Protein AF-A0A847NW75-F1 (afdb_monomer)

Sequence (159 aa):
MKENIITDENAKLISEEFIKSKISKDFNSDEYKVEINGVEEKYIDYILYVNGVRTNASYTVVVDKNGEVRLHYNTNVGVGKIKSNINSTSSKATSSIAKTTLNNAMTKAKLKYKDSSFKVELETPYYDVETNTLYQAVLIQVKSSDGLLYVMEHLEEIR

Radius of gyration: 18.71 Å; Cα contacts (8 Å, |Δi|>4): 292; chains: 1; bounding box: 44×48×44 Å

Mean predicted aligned error: 5.7 Å

pLDDT: mean 89.07, std 8.19, range [47.78, 97.5]

Foldseek 3Di:
DPQQKDDPVNLVVLVQVCCCVPPNVPDDLVQFDWDWDDTQKIWIKTWGDAPQATEQQIWTWIQGSVRDIDIDGGDDDDPVVVNVLCVVQVVLPDPVLLVVQVVVQVVVVCVVAPPKDKDWPDWGWYAYPVVSWIWTKTWIWIQHPVGDIDIDITTDTRD

Solvent-accessible surface area (backbone atoms only — not comparable to full-atom values): 9070 Å² total; per-residue (Å²): 132,83,78,66,66,56,48,73,69,58,44,50,53,54,47,52,51,47,39,32,75,75,77,37,75,83,67,58,70,89,55,29,55,74,47,79,45,74,64,67,42,37,40,37,36,36,36,32,48,54,97,78,28,38,40,56,45,34,40,38,34,36,29,39,48,86,68,52,77,46,81,48,76,69,49,100,67,64,63,70,60,54,48,53,56,44,70,76,48,49,85,64,74,38,74,68,55,50,52,50,50,47,52,52,45,52,50,53,48,50,71,74,46,65,84,41,48,78,44,80,76,42,78,42,44,31,35,39,70,91,76,73,40,45,26,39,36,36,35,34,40,35,37,40,79,91,66,52,78,47,78,46,81,40,76,41,81,60,126

Structure (mmCIF, N/CA/C/O backbone):
data_AF-A0A847NW75-F1
#
_entry.id   AF-A0A847NW75-F1
#
loop_
_atom_site.group_PDB
_atom_site.id
_atom_site.type_symbol
_atom_site.label_atom_id
_atom_site.label_alt_id
_atom_site.label_comp_id
_atom_site.label_asym_id
_atom_site.label_entity_id
_atom_site.label_seq_id
_atom_site.pdbx_PDB_ins_code
_atom_site.Cartn_x
_atom_site.Cartn_y
_atom_site.Cartn_z
_atom_site.occupancy
_atom_site.B_iso_or_equiv
_atom_site.auth_seq_id
_atom_site.auth_comp_id
_atom_site.auth_asym_id
_atom_site.auth_atom_id
_atom_site.pdbx_PDB_model_num
ATOM 1 N N . MET A 1 1 ? -25.169 -30.476 -0.620 1.00 47.78 1 MET A N 1
ATOM 2 C CA . MET A 1 1 ? -25.053 -29.448 0.437 1.00 47.78 1 MET A CA 1
ATOM 3 C C . MET A 1 1 ? -24.767 -28.129 -0.255 1.00 47.78 1 MET A C 1
ATOM 5 O O . MET A 1 1 ? -23.918 -28.133 -1.133 1.00 47.78 1 MET A O 1
ATOM 9 N N . LYS A 1 2 ? -25.498 -27.049 0.048 1.00 53.75 2 LYS A N 1
ATOM 10 C CA . LYS A 1 2 ? -25.046 -25.709 -0.351 1.00 53.75 2 LYS A CA 1
ATOM 11 C C . LYS A 1 2 ? -23.895 -25.358 0.582 1.00 53.75 2 LYS A C 1
ATOM 13 O O . LYS A 1 2 ? -24.085 -25.394 1.794 1.00 53.75 2 LYS A O 1
ATOM 18 N N . GLU A 1 3 ? -22.719 -25.109 0.028 1.00 60.81 3 GLU A N 1
ATOM 19 C CA . GLU A 1 3 ? -21.627 -24.531 0.803 1.00 60.81 3 GLU A CA 1
ATOM 20 C C . GLU A 1 3 ? -22.086 -23.173 1.326 1.00 60.81 3 GLU A C 1
ATOM 22 O O . GLU A 1 3 ? -22.673 -22.375 0.591 1.00 60.81 3 GLU A O 1
ATOM 27 N N . ASN A 1 4 ? -21.895 -22.951 2.623 1.00 68.44 4 ASN A N 1
ATOM 28 C CA . ASN A 1 4 ? -22.153 -21.655 3.223 1.00 68.44 4 ASN A CA 1
ATOM 29 C C . ASN A 1 4 ? -21.014 -20.745 2.757 1.00 68.44 4 ASN A C 1
ATOM 31 O O . ASN A 1 4 ? -19.885 -20.906 3.205 1.00 68.44 4 ASN A O 1
ATOM 35 N N . ILE A 1 5 ? -21.278 -19.872 1.788 1.00 79.19 5 ILE A N 1
ATOM 36 C CA . ILE A 1 5 ? -20.302 -18.891 1.310 1.00 79.19 5 ILE A CA 1
ATOM 37 C C . ILE A 1 5 ? -20.586 -17.596 2.053 1.00 79.19 5 ILE A C 1
ATOM 39 O O . ILE A 1 5 ? -21.697 -17.064 1.986 1.00 79.19 5 ILE A O 1
ATOM 43 N N . ILE A 1 6 ? -19.585 -17.090 2.763 1.00 86.19 6 ILE A N 1
ATOM 44 C CA . ILE A 1 6 ? -19.672 -15.776 3.382 1.00 86.19 6 ILE A CA 1
ATOM 45 C C . ILE A 1 6 ? -19.606 -14.695 2.293 1.00 86.19 6 ILE A C 1
ATOM 47 O O . ILE A 1 6 ? -18.769 -14.739 1.389 1.00 86.19 6 ILE A O 1
ATOM 51 N N . THR A 1 7 ? -20.529 -13.737 2.345 1.00 91.06 7 THR A N 1
ATOM 52 C CA . THR A 1 7 ? -20.548 -12.608 1.408 1.00 91.06 7 THR A CA 1
ATOM 53 C C . THR A 1 7 ? -19.465 -11.594 1.768 1.00 91.06 7 THR A C 1
ATOM 55 O O . THR A 1 7 ? -19.053 -11.508 2.924 1.00 91.06 7 THR A O 1
ATOM 58 N N . ASP A 1 8 ? -19.036 -10.789 0.795 1.00 93.00 8 ASP A N 1
ATOM 59 C CA . ASP A 1 8 ? -18.038 -9.734 1.023 1.00 93.00 8 ASP A CA 1
ATOM 60 C C . ASP A 1 8 ? -18.514 -8.720 2.076 1.00 93.00 8 ASP A C 1
ATOM 62 O O . ASP A 1 8 ? -17.745 -8.315 2.944 1.00 93.00 8 ASP A O 1
ATOM 66 N N . GLU A 1 9 ? -19.803 -8.363 2.055 1.00 92.88 9 GLU A N 1
ATOM 67 C CA . GLU A 1 9 ? -20.414 -7.468 3.046 1.00 92.88 9 GLU A CA 1
ATOM 68 C C . GLU A 1 9 ? -20.372 -8.056 4.462 1.00 92.88 9 GLU A C 1
ATOM 70 O O . GLU A 1 9 ? -19.964 -7.368 5.399 1.00 92.88 9 GLU A O 1
ATOM 75 N N . ASN A 1 10 ? -20.732 -9.334 4.626 1.00 92.69 10 ASN A N 1
ATOM 76 C CA . ASN A 1 10 ? -20.699 -9.989 5.935 1.00 92.69 10 ASN A CA 1
ATOM 77 C C . ASN A 1 10 ? -19.265 -10.145 6.444 1.00 92.69 10 ASN A C 1
ATOM 79 O O . ASN A 1 10 ? -19.000 -9.895 7.618 1.00 92.69 10 ASN A O 1
ATOM 83 N N . ALA A 1 11 ? -18.337 -10.521 5.563 1.00 93.06 11 ALA A N 1
ATOM 84 C CA . ALA A 1 11 ? -16.931 -10.646 5.911 1.00 93.06 11 ALA A CA 1
ATOM 85 C C . ALA A 1 11 ? -16.345 -9.300 6.356 1.00 93.06 11 ALA A C 1
ATOM 87 O O . ALA A 1 11 ? -15.672 -9.253 7.383 1.00 93.06 11 ALA A O 1
ATOM 88 N N . LYS A 1 12 ? -16.682 -8.205 5.655 1.00 94.56 12 LYS A N 1
ATOM 89 C CA . LYS A 1 12 ? -16.300 -6.839 6.040 1.00 94.56 12 LYS A CA 1
ATOM 90 C C . LYS A 1 12 ? -16.845 -6.467 7.418 1.00 94.56 12 LYS A C 1
ATOM 92 O O . LYS A 1 12 ? -16.099 -5.952 8.241 1.00 94.56 12 LYS A O 1
ATOM 97 N N . LEU A 1 13 ? -18.123 -6.724 7.701 1.00 94.69 13 LEU A N 1
ATOM 98 C CA . LEU A 1 13 ? -18.711 -6.414 9.012 1.00 94.69 13 LEU A CA 1
ATOM 99 C C . LEU A 1 13 ? -17.996 -7.159 10.147 1.00 94.69 13 LEU A C 1
ATOM 101 O O . LEU A 1 13 ? -17.599 -6.540 11.135 1.00 94.69 13 LEU A O 1
ATOM 105 N N . ILE A 1 14 ? -17.772 -8.464 9.969 1.00 94.06 14 ILE A N 1
ATOM 106 C CA . ILE A 1 14 ? -17.072 -9.312 10.942 1.00 94.06 14 ILE A CA 1
ATOM 107 C C . ILE A 1 14 ? -15.637 -8.819 11.163 1.00 94.06 14 ILE A C 1
ATOM 109 O O . ILE A 1 14 ? -15.187 -8.716 12.307 1.00 94.06 14 ILE A O 1
ATOM 113 N N . SER A 1 15 ? -14.912 -8.468 10.097 1.00 93.88 15 SER A N 1
ATOM 114 C CA . SER A 1 15 ? -13.541 -7.973 10.222 1.00 93.88 15 SER A CA 1
ATOM 115 C C . SER A 1 15 ? -13.467 -6.610 10.909 1.00 93.88 15 SER A C 1
ATOM 117 O O . SER A 1 15 ? -12.596 -6.407 11.755 1.00 93.88 15 SER A O 1
ATOM 119 N N . GLU A 1 16 ? -14.385 -5.687 10.617 1.00 93.94 16 GLU A N 1
ATOM 120 C CA . GLU A 1 16 ? -14.436 -4.388 11.297 1.00 93.94 16 GLU A CA 1
ATOM 121 C C . GLU A 1 16 ? -14.747 -4.529 12.793 1.00 93.94 16 GLU A C 1
ATOM 123 O O . GLU A 1 16 ? -14.115 -3.866 13.621 1.00 93.94 16 GLU A O 1
ATOM 128 N N . GLU A 1 17 ? -15.696 -5.396 13.157 1.00 93.25 17 GLU A N 1
ATOM 129 C CA . GLU A 1 17 ? -16.033 -5.682 14.555 1.00 93.25 17 GLU A CA 1
ATOM 130 C C . GLU A 1 17 ? -14.853 -6.320 15.297 1.00 93.25 17 GLU A C 1
ATOM 132 O O . GLU A 1 17 ? -14.524 -5.930 16.425 1.00 93.25 17 GLU A O 1
ATOM 137 N N . PHE A 1 18 ? -14.158 -7.259 14.653 1.00 91.62 18 PHE A N 1
ATOM 138 C CA . PHE A 1 18 ? -12.957 -7.871 15.206 1.00 91.62 18 PHE A CA 1
ATOM 139 C C . PHE A 1 18 ? -11.866 -6.826 15.483 1.00 91.62 18 PHE A C 1
ATOM 141 O O . PHE A 1 18 ? 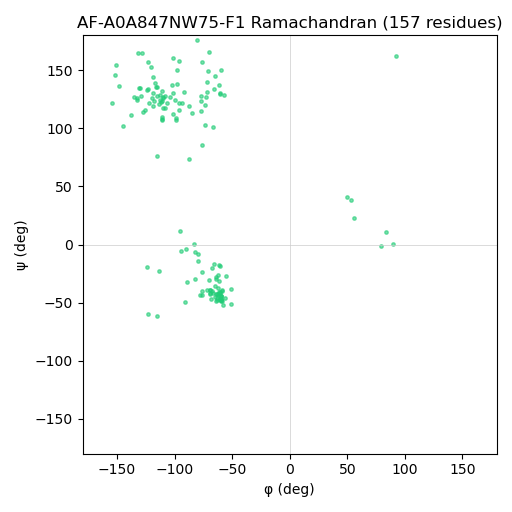-11.329 -6.776 16.593 1.00 91.62 18 PHE A O 1
ATOM 148 N N . ILE A 1 19 ? -11.568 -5.946 14.518 1.00 89.88 19 ILE A N 1
ATOM 149 C CA . ILE A 1 19 ? -10.553 -4.896 14.695 1.00 89.88 19 ILE A CA 1
ATOM 150 C C . ILE A 1 19 ? -10.946 -3.967 15.850 1.00 89.88 19 ILE A C 1
ATOM 152 O O . ILE A 1 19 ? -10.121 -3.714 16.732 1.00 89.88 19 ILE A O 1
ATOM 156 N N . LYS A 1 20 ? -12.204 -3.508 15.892 1.00 90.44 20 LYS A N 1
ATOM 157 C CA . LYS A 1 20 ? -12.710 -2.615 16.947 1.00 90.44 20 LYS A CA 1
ATOM 158 C C . LYS A 1 20 ? -12.645 -3.246 18.335 1.00 90.44 20 LYS A C 1
ATOM 160 O O . LYS A 1 20 ? -12.270 -2.582 19.299 1.00 90.44 20 LYS A O 1
ATOM 165 N N . SER A 1 21 ? -12.985 -4.526 18.447 1.00 89.88 21 SER A N 1
ATOM 166 C CA . SER A 1 21 ? -13.056 -5.217 19.738 1.00 89.88 21 SER A CA 1
ATOM 167 C C . SER A 1 21 ? -11.705 -5.721 20.253 1.00 89.88 21 SER A C 1
ATOM 169 O O . SER A 1 21 ? -11.528 -5.821 21.469 1.00 89.88 21 SER A O 1
ATOM 171 N N . LYS A 1 22 ? -10.756 -6.056 19.367 1.00 87.00 22 LYS A N 1
ATOM 172 C CA . LYS A 1 22 ? -9.490 -6.710 19.749 1.00 87.00 22 LYS A CA 1
ATOM 173 C C . LYS A 1 22 ? -8.238 -5.873 19.537 1.00 87.00 22 LYS A C 1
ATOM 175 O O . LYS A 1 22 ? -7.237 -6.157 20.188 1.00 87.00 22 LYS A O 1
ATOM 180 N N . ILE A 1 23 ? -8.267 -4.881 18.648 1.00 84.62 23 ILE A N 1
ATOM 181 C CA . ILE A 1 23 ? -7.051 -4.179 18.215 1.00 84.62 23 ILE A CA 1
ATOM 182 C C . ILE A 1 23 ? -7.144 -2.677 18.469 1.00 84.62 23 ILE A C 1
ATOM 184 O O . ILE A 1 23 ? -6.324 -2.119 19.192 1.00 84.62 23 ILE A O 1
ATOM 188 N N . SER A 1 24 ? -8.132 -2.015 17.868 1.00 83.75 24 SER A N 1
ATOM 189 C CA . SER A 1 24 ? -8.276 -0.562 17.897 1.00 83.75 24 SER A CA 1
ATOM 190 C C . SER A 1 24 ? -9.747 -0.181 17.936 1.00 83.75 24 SER A C 1
ATOM 192 O O . SER A 1 24 ? -10.424 -0.164 16.911 1.00 83.75 24 SER A O 1
ATOM 194 N N . LYS A 1 25 ? -10.230 0.180 19.127 1.00 85.56 25 LYS A N 1
ATOM 195 C CA . LYS A 1 25 ? -11.611 0.638 19.354 1.00 85.56 25 LYS A CA 1
ATOM 196 C C . LYS A 1 25 ? -12.024 1.823 18.470 1.00 85.56 25 LYS A C 1
ATOM 198 O O . LYS A 1 25 ? -13.203 1.975 18.175 1.00 85.56 25 LYS A O 1
ATOM 203 N N . ASP A 1 26 ? -11.051 2.630 18.047 1.00 84.06 26 ASP A N 1
ATOM 204 C CA . ASP A 1 26 ? -11.251 3.847 17.256 1.00 84.06 26 ASP A CA 1
ATOM 205 C C . ASP A 1 26 ? -11.077 3.584 15.748 1.00 84.06 26 ASP A C 1
ATOM 207 O O . ASP A 1 26 ? -10.969 4.515 14.953 1.00 84.06 26 ASP A O 1
ATOM 211 N N . PHE A 1 27 ? -11.008 2.314 15.335 1.00 87.69 27 PHE A N 1
ATOM 212 C CA . PHE A 1 27 ? -10.887 1.942 13.933 1.00 87.69 27 PHE A CA 1
ATOM 213 C C . PHE A 1 27 ? -12.080 2.442 13.106 1.00 87.69 27 PHE A C 1
ATOM 215 O O . PHE A 1 27 ? -13.243 2.168 13.421 1.00 87.69 27 PHE A O 1
ATOM 222 N N . ASN A 1 28 ? -11.766 3.118 12.002 1.00 88.44 28 ASN A N 1
ATOM 223 C CA . ASN A 1 28 ? -12.719 3.596 11.014 1.00 88.44 28 ASN A CA 1
ATOM 224 C C . ASN A 1 28 ? -12.287 3.124 9.619 1.00 88.44 28 ASN A C 1
ATOM 226 O O . ASN A 1 28 ? -11.251 3.561 9.122 1.00 88.44 28 ASN A O 1
ATOM 230 N N . SER A 1 29 ? -13.074 2.251 8.987 1.00 88.81 29 SER A N 1
ATOM 231 C CA . SER A 1 29 ? -12.752 1.691 7.671 1.00 88.81 29 SER A CA 1
ATOM 232 C C . SER A 1 29 ? -12.801 2.718 6.540 1.00 88.81 29 SER A C 1
ATOM 234 O O . SER A 1 29 ? -12.126 2.507 5.537 1.00 88.81 29 SER A O 1
ATOM 236 N N . ASP A 1 30 ? -13.486 3.852 6.717 1.00 89.50 30 ASP A N 1
ATOM 237 C CA . ASP A 1 30 ? -13.521 4.943 5.730 1.00 89.50 30 ASP A CA 1
ATOM 238 C C . ASP A 1 30 ? -12.150 5.615 5.538 1.00 89.50 30 ASP A C 1
ATOM 240 O O . ASP A 1 30 ? -11.914 6.311 4.552 1.00 89.50 30 ASP A O 1
ATOM 244 N N . GLU A 1 31 ? -11.222 5.412 6.476 1.00 87.81 31 GLU A N 1
ATOM 245 C CA . GLU A 1 31 ? -9.845 5.904 6.370 1.00 87.81 31 GLU A CA 1
ATOM 246 C C . GLU A 1 31 ? -8.952 4.985 5.519 1.00 87.81 31 GLU A C 1
ATOM 248 O O . GLU A 1 31 ? -7.798 5.318 5.246 1.00 87.81 31 GLU A O 1
ATOM 253 N N . TYR A 1 32 ? -9.468 3.828 5.102 1.00 91.56 32 TYR A N 1
ATOM 254 C CA . TYR A 1 32 ? -8.712 2.786 4.426 1.00 91.56 32 TYR A CA 1
ATOM 255 C C . TYR A 1 32 ? -9.276 2.535 3.033 1.00 91.56 32 TYR A C 1
ATOM 257 O O . TYR A 1 32 ? -10.484 2.525 2.803 1.00 91.56 32 TYR A O 1
ATOM 265 N N . LYS A 1 33 ? -8.383 2.235 2.092 1.00 92.69 33 LYS A N 1
ATOM 266 C CA . LYS A 1 33 ? -8.775 1.532 0.877 1.00 92.69 33 LYS A CA 1
ATOM 267 C C . LYS A 1 33 ? -8.959 0.060 1.239 1.00 92.69 33 LYS A C 1
ATOM 269 O O . LYS A 1 33 ? -8.029 -0.546 1.771 1.00 92.69 33 LYS A O 1
ATOM 274 N N . VAL A 1 34 ? -10.142 -0.484 0.962 1.00 93.12 34 VAL A N 1
ATOM 275 C CA . VAL A 1 34 ? -10.494 -1.873 1.281 1.00 93.12 34 VAL A CA 1
ATOM 276 C C . VAL A 1 34 ? -10.463 -2.720 0.016 1.00 93.12 34 VAL A C 1
ATOM 278 O O . VAL A 1 34 ? -11.115 -2.379 -0.970 1.00 93.12 34 VAL A O 1
ATOM 281 N N . GLU A 1 35 ? -9.719 -3.820 0.047 1.00 92.19 35 GLU A N 1
ATOM 282 C CA . GLU A 1 35 ? -9.667 -4.815 -1.025 1.00 92.19 35 GLU A CA 1
ATOM 283 C C . GLU A 1 35 ? -10.123 -6.166 -0.455 1.00 92.19 35 GLU A C 1
ATOM 285 O O . GLU A 1 35 ? -9.620 -6.602 0.578 1.00 92.19 35 GLU A O 1
ATOM 290 N N . ILE A 1 36 ? -11.123 -6.796 -1.083 1.00 92.19 36 ILE A N 1
ATOM 291 C CA . ILE A 1 36 ? -11.688 -8.081 -0.641 1.00 92.19 36 ILE A CA 1
ATOM 292 C C . ILE A 1 36 ? -11.467 -9.111 -1.741 1.00 92.19 36 ILE A C 1
ATOM 294 O O . ILE A 1 36 ? -11.894 -8.911 -2.877 1.00 92.19 36 ILE A O 1
ATOM 298 N N . ASN A 1 37 ? -10.813 -10.216 -1.394 1.00 91.69 37 ASN A N 1
ATOM 299 C CA . ASN A 1 37 ? -10.503 -11.312 -2.306 1.00 91.69 37 ASN A CA 1
ATOM 300 C C . ASN A 1 37 ? -10.883 -12.669 -1.692 1.00 91.69 37 ASN A C 1
ATOM 302 O O . ASN A 1 37 ? -11.076 -12.792 -0.484 1.00 91.69 37 ASN A O 1
ATOM 306 N N . GLY A 1 38 ? -10.944 -13.708 -2.530 1.00 87.19 38 GLY A N 1
ATOM 307 C CA . GLY A 1 38 ? -11.212 -15.087 -2.107 1.00 87.19 38 GLY A CA 1
ATOM 308 C C . GLY A 1 38 ? -12.693 -15.486 -2.144 1.00 87.19 38 GLY A C 1
ATOM 309 O O . GLY A 1 38 ? -13.590 -14.646 -2.258 1.00 87.19 38 GLY A O 1
ATOM 310 N N . VAL A 1 39 ? -12.950 -16.798 -2.128 1.00 84.38 39 VAL A N 1
ATOM 311 C CA . VAL A 1 39 ? -14.298 -17.386 -2.264 1.00 84.38 39 VAL A CA 1
ATOM 312 C C . VAL A 1 39 ? -14.697 -18.124 -0.989 1.00 84.38 39 VAL A C 1
ATOM 314 O O . VAL A 1 39 ? -15.663 -17.727 -0.347 1.00 84.38 39 VAL A O 1
ATOM 317 N N . GLU A 1 40 ? -13.950 -19.164 -0.614 1.00 85.00 40 GLU A N 1
ATOM 318 C CA . GLU A 1 40 ? -14.209 -19.956 0.600 1.00 85.00 40 GLU A CA 1
ATOM 319 C C . GLU A 1 40 ? -13.769 -19.234 1.878 1.00 85.00 40 GLU A C 1
ATOM 321 O O . GLU A 1 40 ? -14.459 -19.269 2.895 1.00 85.00 40 GLU A O 1
ATOM 326 N N . GLU A 1 41 ? -12.626 -18.559 1.800 1.00 91.12 41 GLU A N 1
ATOM 327 C CA . GLU A 1 41 ? -12.119 -17.640 2.810 1.00 91.12 41 GLU A CA 1
ATOM 328 C C . GLU A 1 41 ? -12.042 -16.253 2.181 1.00 91.12 41 GLU A C 1
ATOM 330 O O . GLU A 1 41 ? -11.636 -16.107 1.021 1.00 91.12 41 GLU A O 1
ATOM 335 N N . LYS A 1 42 ? -12.432 -15.237 2.945 1.00 92.69 42 LYS A N 1
ATOM 336 C CA . LYS A 1 42 ? -12.354 -13.840 2.530 1.00 92.69 42 LYS A CA 1
ATOM 337 C C . LYS A 1 42 ? -11.123 -13.201 3.131 1.00 92.69 42 LYS A C 1
ATOM 339 O O . LYS A 1 42 ? -10.957 -13.200 4.345 1.00 92.69 42 LYS A O 1
ATOM 344 N N . TYR A 1 43 ? -10.289 -12.648 2.266 1.00 93.50 43 TYR A N 1
ATOM 345 C CA . TYR A 1 43 ? -9.105 -11.878 2.609 1.00 93.50 43 TYR A CA 1
ATOM 346 C C . TYR A 1 43 ? -9.472 -10.408 2.450 1.00 93.50 43 TYR A C 1
ATOM 348 O O . TYR A 1 43 ? -9.764 -9.974 1.337 1.00 93.50 43 TYR A O 1
ATOM 356 N N . ILE A 1 44 ? -9.529 -9.680 3.563 1.00 94.44 44 ILE A N 1
ATOM 357 C CA . ILE A 1 44 ? -9.899 -8.268 3.613 1.00 94.44 44 ILE A CA 1
ATOM 358 C C . ILE A 1 44 ? -8.666 -7.452 3.983 1.00 94.44 44 ILE A C 1
ATOM 360 O O . ILE A 1 44 ? -8.228 -7.460 5.136 1.00 94.44 44 ILE A O 1
ATOM 364 N N . ASP A 1 45 ? -8.138 -6.726 3.006 1.00 92.38 45 ASP A N 1
ATOM 365 C CA . ASP A 1 45 ? -7.009 -5.823 3.168 1.00 92.38 45 ASP A CA 1
ATOM 366 C C . ASP A 1 45 ? -7.506 -4.394 3.392 1.00 92.38 45 ASP A C 1
ATOM 368 O O . ASP A 1 45 ? -8.106 -3.780 2.512 1.00 92.38 45 ASP A O 1
ATOM 372 N N . TYR A 1 46 ? -7.231 -3.846 4.572 1.00 92.94 46 TYR A N 1
ATOM 373 C CA . TYR A 1 46 ? -7.434 -2.444 4.914 1.00 92.94 46 TYR A CA 1
ATOM 374 C C . TYR A 1 46 ? -6.102 -1.715 4.794 1.00 92.94 46 TYR A C 1
ATOM 376 O O . TYR A 1 46 ? -5.232 -1.862 5.652 1.00 92.94 46 TYR A O 1
ATOM 384 N N . ILE A 1 47 ? -5.941 -0.897 3.757 1.00 91.44 47 ILE A N 1
ATOM 385 C CA . ILE A 1 47 ? -4.702 -0.155 3.499 1.00 91.44 47 ILE A CA 1
ATOM 386 C C . ILE A 1 47 ? -4.930 1.327 3.787 1.00 91.44 47 ILE A C 1
ATOM 388 O O . ILE A 1 47 ? -5.745 1.968 3.121 1.00 91.44 47 ILE A O 1
ATOM 392 N N . LEU A 1 48 ? -4.207 1.891 4.758 1.00 91.81 48 LEU A N 1
ATOM 393 C CA . LEU A 1 48 ? -4.344 3.304 5.108 1.00 91.81 48 LEU A CA 1
ATOM 394 C C . LEU A 1 48 ? -3.721 4.184 4.019 1.00 91.81 48 LEU A C 1
ATOM 396 O O . LEU A 1 48 ? -2.538 4.043 3.687 1.00 91.81 48 LEU A O 1
ATOM 400 N N . TYR A 1 49 ? -4.520 5.131 3.527 1.00 90.31 49 TYR A N 1
ATOM 401 C CA . TYR A 1 49 ? -4.075 6.225 2.671 1.00 90.31 49 TYR A CA 1
ATOM 402 C C . TYR A 1 49 ? -4.303 7.559 3.380 1.00 90.31 49 TYR A C 1
ATOM 404 O O . TYR A 1 49 ? -5.372 7.810 3.931 1.00 90.31 49 TYR A O 1
ATOM 412 N N . VAL A 1 50 ? -3.319 8.453 3.328 1.00 90.62 50 VAL A N 1
ATOM 413 C CA . VAL A 1 50 ? -3.444 9.817 3.862 1.00 90.62 50 VAL A CA 1
ATOM 414 C C . VAL A 1 50 ? -3.077 10.800 2.762 1.00 90.62 50 VAL A C 1
ATOM 416 O O . VAL A 1 50 ? -1.945 10.801 2.293 1.00 90.62 50 VAL A O 1
ATOM 419 N N . ASN A 1 51 ? -4.031 11.626 2.325 1.00 87.81 51 ASN A N 1
ATOM 420 C CA . ASN A 1 51 ? -3.850 12.595 1.231 1.00 87.81 51 ASN A CA 1
ATOM 421 C C . ASN A 1 51 ? -3.234 11.974 -0.040 1.00 87.81 51 ASN A C 1
ATOM 423 O O . ASN A 1 51 ? -2.344 12.551 -0.657 1.00 87.81 51 ASN A O 1
ATOM 427 N N . GLY A 1 52 ? -3.667 10.764 -0.405 1.00 87.38 52 GLY A N 1
ATOM 428 C CA . GLY A 1 52 ? -3.131 10.033 -1.560 1.00 87.38 52 GLY A CA 1
ATOM 429 C C . GLY A 1 52 ? -1.791 9.322 -1.322 1.00 87.38 52 GLY A C 1
ATOM 430 O O . GLY A 1 52 ? -1.318 8.635 -2.221 1.00 87.38 52 GLY A O 1
ATOM 431 N N . VAL A 1 53 ? -1.201 9.420 -0.126 1.00 91.31 53 VAL A N 1
ATOM 432 C CA . VAL A 1 53 ? 0.011 8.683 0.267 1.00 91.31 53 VAL A CA 1
ATOM 433 C C . VAL A 1 53 ? -0.375 7.326 0.845 1.00 91.31 53 VAL A C 1
ATOM 435 O O . VAL A 1 53 ? -1.078 7.266 1.854 1.00 91.31 53 VAL A O 1
ATOM 438 N N . ARG A 1 54 ? 0.090 6.241 0.214 1.00 92.06 54 ARG A N 1
ATOM 439 C CA . ARG A 1 54 ? -0.068 4.865 0.718 1.00 92.06 54 ARG A CA 1
ATOM 440 C C . ARG A 1 54 ? 0.831 4.654 1.937 1.00 92.06 54 ARG A C 1
ATOM 442 O O . ARG A 1 54 ? 1.920 5.213 1.980 1.00 92.06 54 ARG A O 1
ATOM 449 N N . THR A 1 55 ? 0.440 3.806 2.884 1.00 91.75 55 THR A N 1
ATOM 450 C CA . THR A 1 55 ? 1.291 3.440 4.033 1.00 91.75 55 THR A CA 1
ATOM 451 C C . THR A 1 55 ? 1.406 1.921 4.207 1.00 91.75 55 THR A C 1
ATOM 453 O O . THR A 1 55 ? 0.603 1.178 3.639 1.00 91.75 55 THR A O 1
ATOM 456 N N . ASN A 1 56 ? 2.381 1.444 4.992 1.00 89.25 56 ASN A N 1
ATOM 457 C CA . ASN A 1 56 ? 2.407 0.058 5.502 1.00 89.25 56 ASN A CA 1
ATOM 458 C C . ASN A 1 56 ? 1.495 -0.173 6.713 1.00 89.25 56 ASN A C 1
ATOM 460 O O . ASN A 1 56 ? 1.269 -1.329 7.075 1.00 89.25 56 ASN A O 1
ATOM 464 N N . ALA A 1 57 ? 0.902 0.872 7.302 1.00 89.31 57 ALA A N 1
ATOM 465 C CA . ALA A 1 57 ? -0.138 0.691 8.307 1.00 89.31 57 ALA A CA 1
ATOM 466 C C . ALA A 1 57 ? -1.383 0.081 7.653 1.00 89.31 57 ALA A C 1
ATOM 468 O O . ALA A 1 57 ? -2.163 0.742 6.963 1.00 89.31 57 ALA A O 1
ATOM 469 N N . SER A 1 58 ? -1.531 -1.224 7.842 1.00 88.38 58 SER A N 1
ATOM 470 C CA . SER A 1 58 ? -2.558 -2.022 7.192 1.00 88.38 58 SER A CA 1
ATOM 471 C C . SER A 1 58 ? -2.971 -3.209 8.052 1.00 88.38 58 SER A C 1
ATOM 473 O O . SER A 1 58 ? -2.198 -3.695 8.883 1.00 88.38 58 SER A O 1
ATOM 475 N N . TYR A 1 59 ? -4.202 -3.662 7.835 1.00 88.44 59 TYR A N 1
ATOM 476 C CA . TYR A 1 59 ? -4.748 -4.883 8.417 1.00 88.44 59 TYR A CA 1
ATOM 477 C C . TYR A 1 59 ? -5.116 -5.836 7.288 1.00 88.44 59 TYR A C 1
ATOM 479 O O . TYR A 1 59 ? -5.849 -5.437 6.391 1.00 88.44 59 TYR A O 1
ATOM 487 N N . THR A 1 60 ? -4.679 -7.087 7.370 1.00 91.50 60 THR A N 1
ATOM 488 C CA . THR A 1 60 ? -5.193 -8.173 6.536 1.00 91.50 60 THR A CA 1
ATOM 489 C C . THR A 1 60 ? -5.980 -9.106 7.440 1.00 91.50 60 THR A C 1
ATOM 491 O O . THR A 1 60 ? -5.425 -9.829 8.271 1.00 91.50 60 THR A O 1
ATOM 494 N N . VAL A 1 61 ? -7.299 -9.077 7.311 1.00 92.31 61 VAL A N 1
ATOM 495 C CA . VAL A 1 61 ? -8.192 -9.942 8.079 1.00 92.31 61 VAL A CA 1
ATOM 496 C C . VAL A 1 61 ? -8.636 -11.086 7.185 1.00 92.31 61 VAL A C 1
ATOM 498 O O . VAL A 1 61 ? -9.069 -10.861 6.062 1.00 92.31 61 VAL A O 1
ATOM 501 N N . VAL A 1 62 ? -8.529 -12.315 7.675 1.00 93.75 62 VAL A N 1
ATOM 502 C CA . VAL A 1 62 ? -9.039 -13.504 6.994 1.00 93.75 62 VAL A CA 1
ATOM 503 C C . VAL A 1 62 ? -10.276 -13.973 7.740 1.00 93.75 62 VAL A C 1
ATOM 505 O O . VAL A 1 62 ? -10.186 -14.266 8.932 1.00 93.75 62 VAL A O 1
ATOM 508 N N . VAL A 1 63 ? -11.407 -14.041 7.045 1.00 93.00 63 VAL A N 1
ATOM 509 C CA . VAL A 1 63 ? -12.677 -14.540 7.582 1.00 93.00 63 VAL A CA 1
ATOM 510 C C . VAL A 1 63 ? -13.040 -15.824 6.851 1.00 93.00 63 VAL A C 1
ATOM 512 O O . VAL A 1 63 ? -13.157 -15.833 5.624 1.00 93.00 63 VAL A O 1
ATOM 515 N N . ASP A 1 64 ? -13.184 -16.918 7.591 1.00 90.81 64 ASP A N 1
ATOM 516 C CA . ASP A 1 64 ? -13.572 -18.202 7.013 1.00 90.81 64 ASP A CA 1
ATOM 517 C C . ASP A 1 64 ? -15.095 -18.294 6.778 1.00 90.81 64 ASP A C 1
ATOM 519 O O . ASP A 1 64 ? -15.880 -17.417 7.154 1.00 90.81 64 ASP A O 1
ATOM 523 N N . LYS A 1 65 ? -15.540 -19.395 6.168 1.00 86.50 65 LYS A N 1
ATOM 524 C CA . LYS A 1 65 ? -16.964 -19.670 5.913 1.00 86.50 65 LYS A CA 1
ATOM 525 C C . LYS A 1 65 ? -17.847 -19.788 7.164 1.00 86.50 65 LYS A C 1
ATOM 527 O O . LYS A 1 65 ? -19.071 -19.735 7.046 1.00 86.50 65 LYS A O 1
ATOM 532 N N . ASN A 1 66 ? -17.250 -19.993 8.336 1.00 87.38 66 ASN A N 1
ATOM 533 C CA . ASN A 1 66 ? -17.939 -20.069 9.622 1.00 87.38 66 ASN A CA 1
ATOM 534 C C . ASN A 1 66 ? -17.960 -18.709 10.344 1.00 87.38 66 ASN A C 1
ATOM 536 O O . ASN A 1 66 ? -18.607 -18.587 11.382 1.00 87.38 66 ASN A O 1
ATOM 540 N N . GLY A 1 67 ? -17.283 -17.693 9.797 1.00 85.44 67 GLY A N 1
ATOM 541 C CA . GLY A 1 67 ? -17.109 -16.386 10.425 1.00 85.44 67 GLY A CA 1
ATOM 542 C C . GLY A 1 67 ? -15.955 -16.333 11.431 1.00 85.44 67 GLY A C 1
ATOM 543 O O . GLY A 1 67 ? -15.838 -15.347 12.157 1.00 85.44 67 GLY A O 1
ATOM 544 N N . GLU A 1 68 ? -15.103 -17.359 11.496 1.00 88.81 68 GLU A N 1
ATOM 545 C CA . GLU A 1 68 ? -13.893 -17.327 12.312 1.00 88.81 68 GLU A CA 1
ATOM 546 C C . GLU A 1 68 ? -12.856 -16.390 11.695 1.00 88.81 68 GLU A C 1
ATOM 548 O O . GLU A 1 68 ? -12.661 -16.346 10.477 1.00 88.81 68 GLU A O 1
ATOM 553 N N . VAL A 1 69 ? -12.173 -15.636 12.559 1.00 89.12 69 VAL A N 1
ATOM 554 C CA . VAL A 1 69 ? -11.273 -14.561 12.144 1.00 89.12 69 VAL A CA 1
ATOM 555 C C . VAL A 1 69 ? -9.826 -14.900 12.472 1.00 89.12 69 VAL A C 1
ATOM 557 O O . VAL A 1 69 ? -9.484 -15.191 13.619 1.00 89.12 69 VAL A O 1
ATOM 560 N N . ARG A 1 70 ? -8.949 -14.773 11.474 1.00 85.56 70 ARG A N 1
ATOM 561 C CA . ARG A 1 70 ? -7.492 -14.727 11.648 1.00 85.56 70 ARG A CA 1
ATOM 562 C C . ARG A 1 70 ? -6.983 -13.360 11.216 1.00 85.56 70 ARG A C 1
ATOM 564 O O . ARG A 1 70 ? -7.369 -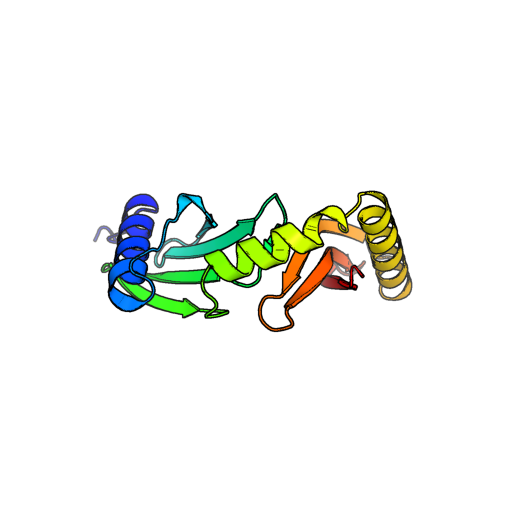12.853 10.167 1.00 85.56 70 ARG A O 1
ATOM 571 N N . LEU A 1 71 ? -6.098 -12.768 12.010 1.00 77.44 71 LEU A N 1
ATOM 572 C CA . LEU A 1 71 ? -5.510 -11.466 11.715 1.00 77.44 71 LEU A CA 1
ATOM 573 C C . LEU A 1 71 ? -4.049 -11.620 11.306 1.00 77.44 71 LEU A C 1
ATOM 575 O O . LEU A 1 71 ? -3.249 -12.165 12.064 1.00 77.44 71 LEU A O 1
ATOM 579 N N . HIS A 1 72 ? -3.704 -11.032 10.168 1.00 73.50 72 HIS A N 1
ATOM 580 C CA . HIS A 1 72 ? -2.336 -10.702 9.803 1.00 73.50 72 HIS A CA 1
ATOM 581 C C . HIS A 1 72 ? -2.204 -9.181 9.835 1.00 73.50 72 HIS A C 1
ATOM 583 O O . HIS A 1 72 ? -3.017 -8.451 9.269 1.00 73.50 72 HIS A O 1
ATOM 589 N N . TYR A 1 73 ? -1.215 -8.688 10.565 1.00 69.00 73 TYR A N 1
ATOM 590 C CA . TYR A 1 73 ? -1.077 -7.267 10.826 1.00 69.00 73 TYR A CA 1
ATOM 591 C C . TYR A 1 73 ? 0.338 -6.794 10.548 1.00 69.00 73 TYR A C 1
ATOM 593 O O . TYR A 1 73 ? 1.285 -7.441 10.989 1.00 69.00 73 TYR A O 1
ATOM 601 N N . ASN A 1 74 ? 0.458 -5.662 9.851 1.00 60.62 74 ASN A N 1
ATOM 602 C CA . ASN A 1 74 ? 1.755 -5.147 9.430 1.00 60.62 74 ASN A CA 1
ATOM 603 C C . ASN A 1 74 ? 2.384 -4.183 10.453 1.00 60.62 74 ASN A C 1
ATOM 605 O O . ASN A 1 74 ? 3.529 -4.409 10.825 1.00 60.62 74 ASN A O 1
ATOM 609 N N . THR A 1 75 ? 1.688 -3.154 10.971 1.00 66.81 75 THR A N 1
ATOM 610 C CA . THR A 1 75 ? 2.378 -2.122 11.792 1.00 66.81 75 THR A CA 1
ATOM 611 C C . THR A 1 75 ? 1.493 -1.383 12.810 1.00 66.81 75 THR A C 1
ATOM 613 O O . THR A 1 75 ? 0.569 -0.679 12.404 1.00 66.81 75 THR A O 1
ATOM 616 N N . ASN A 1 76 ? 1.841 -1.448 14.118 1.00 62.88 76 ASN A N 1
ATOM 617 C CA . ASN A 1 76 ? 1.123 -0.816 15.256 1.00 62.88 76 ASN A CA 1
ATOM 618 C C . ASN A 1 76 ? 1.537 0.619 15.573 1.00 62.88 76 ASN A C 1
ATOM 620 O O . ASN A 1 76 ? 2.172 0.887 16.594 1.00 62.88 76 ASN A O 1
ATOM 624 N N . VAL A 1 77 ? 1.136 1.568 14.731 1.00 67.06 77 VAL A N 1
ATOM 625 C CA . VAL A 1 77 ? 1.236 2.994 15.067 1.00 67.06 77 VAL A CA 1
ATOM 626 C C . VAL A 1 77 ? -0.136 3.641 14.945 1.00 67.06 77 VAL A C 1
ATOM 628 O O . VAL A 1 77 ? -0.849 3.443 13.966 1.00 67.06 77 VAL A O 1
ATOM 631 N N . GLY A 1 78 ? -0.514 4.429 15.955 1.00 78.75 78 GLY A N 1
ATOM 632 C CA . GLY A 1 78 ? -1.800 5.121 15.968 1.00 78.75 78 GLY A CA 1
ATOM 633 C C . GLY A 1 78 ? -1.976 6.013 14.736 1.00 78.75 78 GLY A C 1
ATOM 634 O O . GLY A 1 78 ? -1.128 6.866 14.454 1.00 78.75 78 GLY A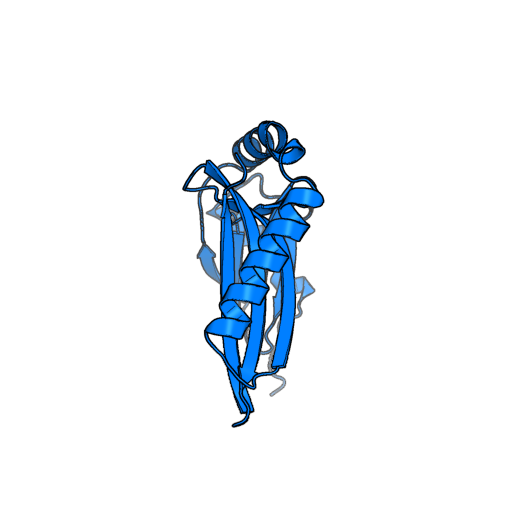 O 1
ATOM 635 N N . VAL A 1 79 ? -3.106 5.850 14.041 1.00 84.19 79 VAL A N 1
ATOM 636 C CA . VAL A 1 79 ? -3.431 6.537 12.777 1.00 84.19 79 VAL A CA 1
ATOM 637 C C . VAL A 1 79 ? -3.244 8.054 12.868 1.00 84.19 79 VAL A C 1
ATOM 639 O O . VAL A 1 79 ? -2.721 8.671 11.943 1.00 84.19 79 VAL A O 1
ATOM 642 N N . GLY A 1 80 ? -3.590 8.667 14.005 1.00 86.62 80 GLY A N 1
ATOM 643 C CA . GLY A 1 80 ? -3.409 10.106 14.220 1.00 86.62 80 GLY A CA 1
ATOM 644 C C . GLY A 1 80 ? -1.951 10.571 14.094 1.00 86.62 80 GLY A C 1
ATOM 645 O O . GLY A 1 80 ? -1.686 11.604 13.477 1.00 86.62 80 GLY A O 1
ATOM 646 N N . LYS A 1 81 ? -0.990 9.789 14.603 1.00 87.81 81 LYS A N 1
ATOM 647 C CA . LYS A 1 81 ? 0.443 10.106 14.487 1.00 87.81 81 LYS A CA 1
ATOM 648 C C . LYS A 1 81 ? 0.918 9.975 13.040 1.00 87.81 81 LYS A C 1
ATOM 650 O O . LYS A 1 81 ? 1.612 10.860 12.551 1.00 87.81 81 LYS A O 1
ATOM 655 N N . ILE A 1 82 ? 0.487 8.920 12.346 1.00 90.19 82 ILE A N 1
ATOM 656 C CA . ILE A 1 82 ? 0.802 8.700 10.926 1.00 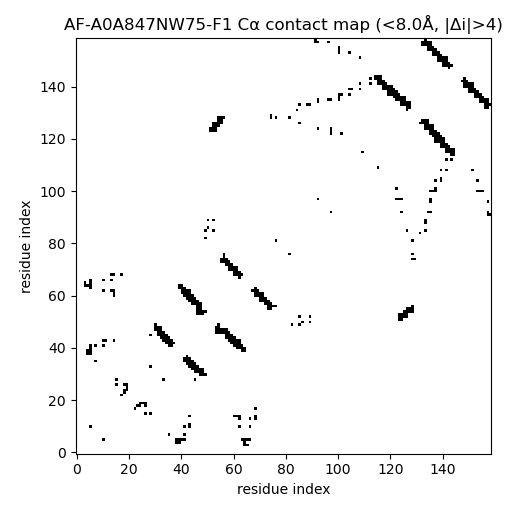90.19 82 ILE A CA 1
ATOM 657 C C . ILE A 1 82 ? 0.296 9.878 10.088 1.00 90.19 82 ILE A C 1
ATOM 659 O O . ILE A 1 82 ? 1.059 10.474 9.330 1.00 90.19 82 ILE A O 1
ATOM 663 N N . LYS A 1 83 ? -0.967 10.278 10.287 1.00 90.88 83 LYS A N 1
ATOM 664 C CA . LYS A 1 83 ? -1.564 11.434 9.609 1.00 90.88 83 LYS A CA 1
ATOM 665 C C . LYS A 1 83 ? -0.766 12.712 9.850 1.00 90.88 83 LYS A C 1
ATOM 667 O O . LYS A 1 83 ? -0.474 13.431 8.900 1.00 90.88 83 LYS A O 1
ATOM 672 N N . SER A 1 84 ? -0.375 12.977 11.097 1.00 90.81 84 SER A N 1
ATOM 673 C CA . SER A 1 84 ? 0.438 14.149 11.437 1.00 90.81 84 SER A CA 1
ATOM 674 C C . SER A 1 84 ? 1.783 14.155 10.705 1.00 90.81 84 SER A C 1
ATOM 676 O O . SER A 1 84 ? 2.184 15.189 10.172 1.00 90.81 84 SER A O 1
ATOM 678 N N . ASN A 1 85 ? 2.470 13.013 10.650 1.00 90.94 85 ASN A N 1
ATOM 679 C CA . ASN A 1 85 ? 3.774 12.903 9.998 1.00 90.94 85 ASN A CA 1
ATOM 680 C C . ASN A 1 85 ? 3.682 13.037 8.471 1.00 90.94 85 ASN A C 1
ATOM 682 O O . ASN A 1 85 ? 4.527 13.674 7.844 1.00 90.94 85 ASN A O 1
ATOM 686 N N . ILE A 1 86 ? 2.644 12.468 7.857 1.00 90.75 86 ILE A N 1
ATOM 687 C CA . ILE A 1 86 ? 2.415 12.618 6.416 1.00 90.75 86 ILE A CA 1
ATOM 688 C C . ILE A 1 86 ? 2.022 14.060 6.097 1.00 90.75 86 ILE A C 1
ATOM 690 O O . ILE A 1 86 ? 2.532 14.642 5.146 1.00 90.75 86 ILE A O 1
ATOM 694 N N . ASN A 1 87 ? 1.177 14.698 6.906 1.00 89.75 87 ASN A N 1
ATOM 695 C CA . ASN A 1 87 ? 0.804 16.096 6.688 1.00 89.75 87 ASN A CA 1
ATOM 696 C C . ASN A 1 87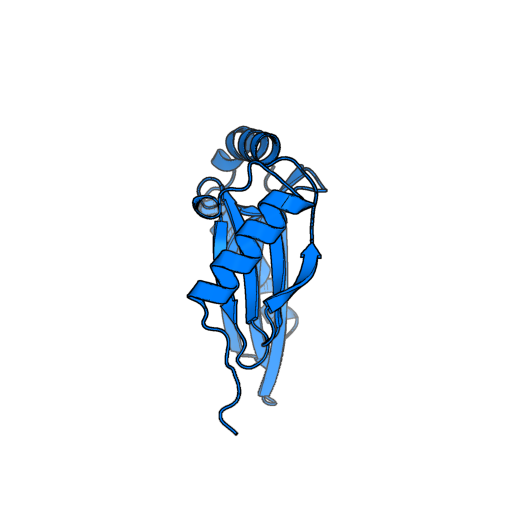 ? 2.011 17.047 6.755 1.00 89.75 87 ASN A C 1
ATOM 698 O O . ASN A 1 87 ? 2.032 18.037 6.030 1.00 89.75 87 ASN A O 1
ATOM 702 N N . SER A 1 88 ? 3.034 16.743 7.562 1.00 86.56 88 SER A N 1
ATOM 703 C CA . SER A 1 88 ? 4.253 17.560 7.639 1.00 86.56 88 SER A CA 1
ATOM 704 C C . SER A 1 88 ? 5.257 17.310 6.505 1.00 86.56 88 SER A C 1
ATOM 706 O O . SER A 1 88 ? 6.163 18.120 6.314 1.00 86.56 88 SER A O 1
ATOM 708 N N . THR A 1 89 ? 5.113 16.220 5.741 1.00 81.38 89 THR A N 1
ATOM 709 C CA . THR A 1 89 ? 6.098 15.795 4.725 1.00 81.38 89 THR A CA 1
ATOM 710 C C . THR A 1 89 ? 5.532 15.623 3.313 1.00 81.38 89 THR A C 1
ATOM 712 O O . THR A 1 89 ? 6.288 15.678 2.350 1.00 81.38 89 THR A O 1
ATOM 715 N N . SER A 1 90 ? 4.217 15.474 3.150 1.00 76.31 90 SER A N 1
ATOM 716 C CA . SER A 1 90 ? 3.560 15.130 1.875 1.00 76.31 90 SER A CA 1
ATOM 717 C C . SER A 1 90 ? 3.723 16.176 0.778 1.00 76.31 90 SER A C 1
ATOM 719 O O . SER A 1 90 ? 3.807 15.808 -0.390 1.00 76.31 90 SER A O 1
ATOM 721 N N . SER A 1 91 ? 3.860 17.461 1.121 1.00 77.19 91 SER A N 1
ATOM 722 C CA . SER A 1 91 ? 4.157 18.523 0.146 1.00 77.19 91 SER A CA 1
ATOM 723 C C . SER A 1 91 ? 5.484 18.311 -0.592 1.00 77.19 91 SER A C 1
ATOM 725 O O . SER A 1 91 ? 5.685 18.875 -1.667 1.00 77.19 91 SER A O 1
ATOM 727 N N . LYS A 1 92 ? 6.379 17.478 -0.046 1.00 79.56 92 LYS A N 1
ATOM 728 C CA . LYS A 1 92 ? 7.641 17.101 -0.683 1.00 79.56 92 LYS A CA 1
ATOM 729 C C . LYS A 1 92 ? 7.449 16.085 -1.810 1.00 79.56 92 LYS A C 1
ATOM 731 O O . LYS A 1 92 ? 8.279 16.039 -2.712 1.00 79.56 92 LYS A O 1
ATOM 736 N N . ALA A 1 93 ? 6.367 15.302 -1.806 1.00 80.94 93 ALA A N 1
ATOM 737 C CA . ALA A 1 93 ? 6.049 14.360 -2.877 1.00 80.94 93 ALA A CA 1
ATOM 738 C C . ALA A 1 93 ? 5.486 15.094 -4.100 1.00 80.94 93 ALA A C 1
ATOM 740 O O . ALA A 1 93 ? 4.280 15.254 -4.277 1.00 80.94 93 ALA A O 1
ATOM 741 N N . THR A 1 94 ? 6.394 15.576 -4.945 1.00 83.44 94 THR A N 1
ATOM 742 C CA . THR A 1 94 ? 6.064 16.339 -6.151 1.00 83.44 94 THR A CA 1
ATOM 743 C C . THR A 1 94 ? 6.024 15.454 -7.398 1.00 83.44 94 THR A C 1
ATOM 745 O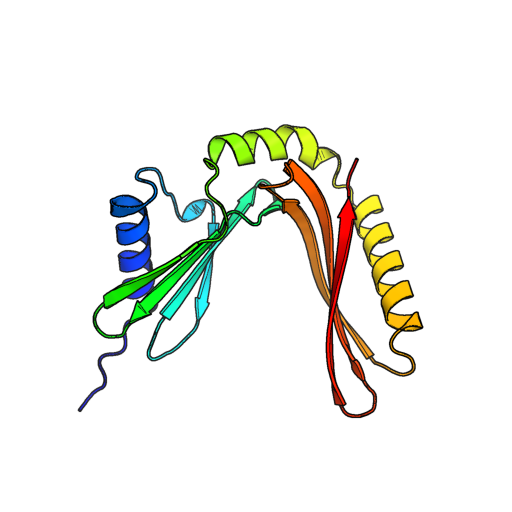 O . THR A 1 94 ? 6.671 14.408 -7.472 1.00 83.44 94 THR A O 1
ATOM 748 N N . SER A 1 95 ? 5.317 15.908 -8.437 1.00 86.56 95 SER A N 1
ATOM 749 C CA . SER A 1 95 ? 5.261 15.215 -9.733 1.00 86.56 95 SER A CA 1
ATOM 750 C C . SER A 1 95 ? 6.626 15.104 -10.426 1.00 86.56 95 SER A C 1
ATOM 752 O O . SER A 1 95 ? 6.853 14.175 -11.201 1.00 86.56 95 SER A O 1
ATOM 754 N N . SER A 1 96 ? 7.559 16.021 -10.149 1.00 89.38 96 SER A N 1
ATOM 755 C CA . SER A 1 96 ? 8.924 15.959 -10.680 1.00 89.38 96 SER A CA 1
ATOM 756 C C . SER A 1 96 ? 9.746 14.846 -10.029 1.00 89.38 96 SER A C 1
ATOM 758 O O . SER A 1 96 ? 10.475 14.147 -10.740 1.00 89.38 96 SER A O 1
ATOM 760 N N . ILE A 1 97 ? 9.598 14.634 -8.716 1.00 89.81 97 ILE A N 1
ATOM 761 C CA . ILE A 1 97 ? 10.199 13.490 -8.019 1.00 89.81 97 ILE A CA 1
ATOM 762 C C . ILE A 1 97 ? 9.595 12.195 -8.555 1.00 89.81 97 ILE A C 1
ATOM 764 O O . ILE A 1 97 ? 10.349 11.328 -8.986 1.00 89.81 97 ILE A O 1
ATOM 768 N N . ALA A 1 98 ? 8.264 12.116 -8.651 1.00 90.50 98 ALA A N 1
ATOM 769 C CA . ALA A 1 98 ? 7.563 10.952 -9.195 1.00 90.50 98 ALA A CA 1
ATOM 770 C C . ALA A 1 98 ? 8.109 10.532 -10.574 1.00 90.50 98 ALA A C 1
ATOM 772 O O . ALA A 1 98 ? 8.591 9.411 -10.760 1.00 90.50 98 ALA A O 1
ATOM 773 N N . LYS A 1 99 ? 8.196 11.496 -11.499 1.00 93.44 99 LYS A N 1
ATOM 774 C CA . LYS A 1 99 ? 8.758 11.295 -12.840 1.00 93.44 99 LYS A CA 1
ATOM 775 C C . LYS A 1 99 ? 10.226 10.855 -12.820 1.00 93.44 99 LYS A C 1
ATOM 777 O O . LYS A 1 99 ? 10.627 10.013 -13.623 1.00 93.44 99 LYS A O 1
ATOM 782 N N . THR A 1 100 ? 11.041 11.434 -11.940 1.00 94.06 100 THR A N 1
ATOM 783 C CA . THR A 1 100 ? 12.472 11.101 -11.836 1.00 94.06 100 THR A CA 1
ATOM 784 C C . THR A 1 100 ? 12.662 9.682 -11.307 1.00 94.06 100 THR A C 1
ATOM 786 O O . THR A 1 100 ? 13.394 8.898 -11.913 1.00 94.06 100 THR A O 1
ATOM 789 N N . THR A 1 101 ? 11.945 9.317 -10.244 1.00 95.50 101 THR A N 1
ATOM 790 C CA . THR A 1 101 ? 11.953 7.966 -9.679 1.00 95.50 101 THR A CA 1
ATOM 791 C C . THR A 1 101 ? 11.490 6.932 -10.700 1.00 95.50 101 THR A C 1
ATOM 793 O O . THR A 1 101 ? 12.159 5.913 -10.873 1.00 95.50 101 THR A O 1
ATOM 796 N N . LEU A 1 102 ? 10.410 7.202 -11.444 1.00 96.25 102 LEU A N 1
ATOM 797 C CA . LEU A 1 102 ? 9.944 6.313 -12.510 1.00 96.25 102 LEU A CA 1
ATOM 798 C C . LEU A 1 102 ? 11.010 6.112 -13.594 1.00 96.25 102 LEU A C 1
ATOM 800 O O . LEU A 1 102 ? 11.294 4.977 -13.980 1.00 96.25 102 LEU A O 1
ATOM 804 N N . ASN A 1 103 ? 11.637 7.189 -14.073 1.00 96.12 103 ASN A N 1
ATOM 805 C CA . ASN A 1 103 ? 12.691 7.094 -15.084 1.00 96.12 103 ASN A CA 1
ATOM 806 C C . ASN A 1 103 ? 13.885 6.266 -14.588 1.00 96.12 103 ASN A C 1
ATOM 808 O O . ASN A 1 103 ? 14.409 5.426 -15.328 1.00 96.12 103 ASN A O 1
ATOM 812 N N . ASN A 1 104 ? 14.287 6.462 -13.331 1.00 95.88 104 ASN A N 1
ATOM 813 C CA . ASN A 1 104 ? 15.364 5.702 -12.703 1.00 95.88 104 ASN A CA 1
ATOM 814 C C . ASN A 1 104 ? 14.996 4.218 -12.566 1.00 95.88 104 ASN A C 1
ATOM 816 O O . ASN A 1 104 ? 15.797 3.355 -12.937 1.00 95.88 104 ASN A O 1
ATOM 820 N N . ALA A 1 105 ? 13.778 3.911 -12.106 1.00 96.56 105 ALA A N 1
ATOM 821 C CA . ALA A 1 105 ? 13.258 2.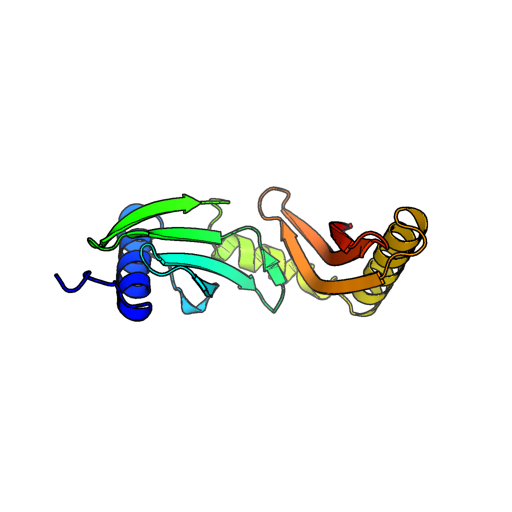547 -12.016 1.00 96.56 105 ALA A CA 1
ATOM 822 C C . ALA A 1 105 ? 13.260 1.865 -13.391 1.00 96.56 105 ALA A C 1
ATOM 824 O O . ALA A 1 105 ? 13.845 0.798 -13.563 1.00 96.56 105 ALA A O 1
ATOM 825 N N . MET A 1 106 ? 12.681 2.509 -14.405 1.00 96.44 106 MET A N 1
ATOM 826 C CA . MET A 1 106 ? 12.605 1.967 -15.762 1.00 96.44 106 MET A CA 1
ATOM 827 C C . MET A 1 106 ? 13.984 1.759 -16.390 1.00 96.44 106 MET A C 1
ATOM 829 O O . MET A 1 106 ? 14.198 0.765 -17.082 1.00 96.44 106 MET A O 1
ATOM 833 N N . THR A 1 107 ? 14.934 2.661 -16.138 1.00 95.75 107 THR A N 1
ATOM 834 C CA . THR A 1 107 ? 16.318 2.511 -16.609 1.00 95.75 107 THR A CA 1
ATOM 835 C C . THR A 1 107 ? 16.974 1.284 -15.978 1.00 95.75 107 THR A C 1
ATOM 837 O O . THR A 1 107 ? 17.527 0.450 -16.695 1.00 95.75 107 THR A O 1
ATOM 840 N N . LYS A 1 108 ? 16.848 1.113 -14.655 1.00 94.75 108 LYS A N 1
ATOM 841 C CA . LYS A 1 108 ? 17.349 -0.074 -13.942 1.00 94.75 108 LYS A CA 1
ATOM 842 C C . LYS A 1 108 ? 16.702 -1.364 -14.462 1.00 94.75 108 LYS A C 1
ATOM 844 O O . LYS A 1 108 ? 17.413 -2.334 -14.719 1.00 94.75 108 LYS A O 1
ATOM 849 N N . ALA A 1 109 ? 15.384 -1.360 -14.679 1.00 94.06 109 ALA A N 1
ATOM 850 C CA . ALA A 1 109 ? 14.647 -2.512 -15.199 1.00 94.06 109 ALA A CA 1
ATOM 851 C C . ALA A 1 109 ? 15.155 -2.931 -16.587 1.00 94.06 109 ALA A C 1
ATOM 853 O O . ALA A 1 109 ? 15.469 -4.100 -16.800 1.00 94.06 109 ALA A O 1
ATOM 854 N N . LYS A 1 110 ? 15.310 -1.967 -17.505 1.00 94.31 110 LYS A N 1
ATOM 855 C CA . LYS A 1 110 ? 15.801 -2.198 -18.874 1.00 94.31 110 LYS A CA 1
ATOM 856 C C . LYS A 1 110 ? 17.244 -2.693 -18.921 1.00 94.31 110 LYS A C 1
ATOM 858 O O . LYS A 1 110 ? 17.580 -3.506 -19.775 1.00 94.31 110 LYS A O 1
ATOM 863 N N . LEU A 1 111 ? 18.098 -2.218 -18.012 1.00 94.25 111 LEU A N 1
ATOM 864 C CA . LEU A 1 111 ? 19.482 -2.687 -17.913 1.00 94.25 111 LEU A CA 1
ATOM 865 C C . LEU A 1 111 ? 19.565 -4.130 -17.405 1.00 94.25 111 LEU A C 1
ATOM 867 O O . LEU A 1 111 ? 20.395 -4.898 -17.891 1.00 94.25 111 LEU A O 1
ATOM 871 N N . LYS A 1 112 ? 18.712 -4.491 -16.438 1.00 93.69 112 LYS A N 1
ATOM 872 C CA . LYS A 1 112 ? 18.704 -5.818 -15.812 1.00 93.69 112 LYS A CA 1
ATOM 873 C C . LYS A 1 112 ? 18.028 -6.880 -16.683 1.00 93.69 112 LYS A C 1
ATOM 875 O O . LYS A 1 112 ? 18.552 -7.982 -16.802 1.00 93.69 112 LYS A O 1
ATOM 880 N N . TYR A 1 113 ? 16.889 -6.552 -17.289 1.00 92.56 113 TYR A N 1
ATOM 881 C CA . TYR A 1 113 ? 16.058 -7.484 -18.051 1.00 92.56 113 TYR A CA 1
ATOM 882 C C . TYR A 1 113 ? 16.019 -7.078 -19.522 1.00 92.56 113 TYR A C 1
ATOM 884 O O . TYR A 1 113 ? 15.056 -6.486 -20.011 1.00 92.56 113 TYR A O 1
ATOM 892 N N . LYS A 1 114 ? 17.109 -7.365 -20.233 1.00 89.00 114 LYS A N 1
ATOM 893 C CA . LYS A 1 114 ? 17.202 -7.091 -21.671 1.00 89.00 114 LYS A CA 1
ATOM 894 C C . LYS A 1 114 ? 16.114 -7.853 -22.433 1.00 89.00 114 LYS A C 1
ATOM 896 O O . LYS A 1 114 ? 15.657 -8.903 -21.985 1.00 89.00 114 LYS A O 1
ATOM 901 N N . ASP A 1 115 ? 15.673 -7.278 -23.549 1.00 89.81 115 ASP A N 1
ATOM 902 C CA . ASP A 1 115 ? 14.702 -7.884 -24.474 1.00 89.81 115 ASP A CA 1
ATOM 903 C C . ASP A 1 115 ? 13.365 -8.303 -23.827 1.00 89.81 115 ASP A C 1
ATOM 905 O O . ASP A 1 115 ? 12.641 -9.158 -24.334 1.00 89.81 115 ASP A O 1
ATOM 909 N N . SER A 1 116 ? 13.030 -7.681 -22.694 1.00 95.38 116 SER A N 1
ATOM 910 C CA . SER A 1 116 ? 11.785 -7.890 -21.956 1.00 95.38 116 SER A CA 1
ATOM 911 C C . SER A 1 116 ? 10.789 -6.762 -22.225 1.00 95.38 116 SER A C 1
ATOM 913 O O . SER A 1 116 ? 11.154 -5.660 -22.641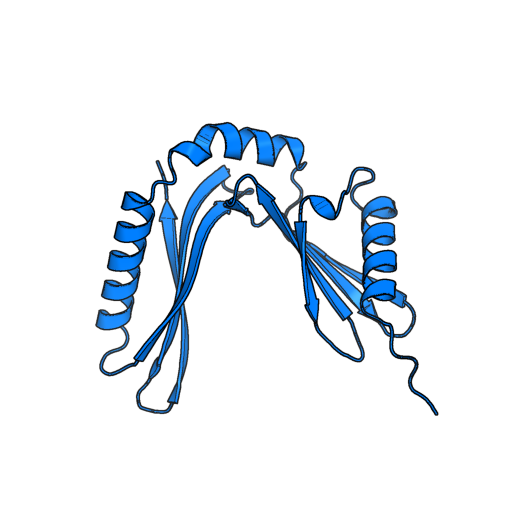 1.00 95.38 116 SER A O 1
ATOM 915 N N . SER A 1 117 ? 9.514 -7.027 -21.954 1.00 95.50 117 SER A N 1
ATOM 916 C CA . SER A 1 117 ? 8.470 -5.998 -21.925 1.00 95.50 117 SER A CA 1
ATOM 917 C C . SER A 1 117 ? 8.195 -5.550 -20.492 1.00 95.50 117 SER A C 1
ATOM 919 O O . SER A 1 117 ? 8.366 -6.317 -19.543 1.00 95.50 117 SER A O 1
ATOM 921 N N . PHE A 1 118 ? 7.791 -4.290 -20.340 1.00 96.31 118 PHE A N 1
ATOM 922 C CA . PHE A 1 118 ? 7.653 -3.634 -19.044 1.00 96.31 118 PHE A CA 1
ATOM 923 C C . PHE A 1 118 ? 6.289 -2.964 -18.936 1.00 96.31 118 PHE A C 1
ATOM 925 O O . PHE A 1 118 ? 5.884 -2.244 -19.851 1.00 96.31 118 PHE A O 1
ATOM 932 N N . LYS A 1 119 ? 5.620 -3.149 -17.800 1.00 96.50 119 LYS A N 1
ATOM 933 C CA . LYS A 1 119 ? 4.385 -2.453 -17.444 1.00 96.50 119 LYS A CA 1
ATOM 934 C C . LYS A 1 119 ? 4.538 -1.864 -16.047 1.00 96.50 119 LYS A C 1
ATOM 936 O O . LYS A 1 119 ? 4.940 -2.561 -15.121 1.00 96.50 119 LYS A O 1
ATOM 941 N N . VAL A 1 120 ? 4.258 -0.573 -15.907 1.00 96.44 120 VAL A N 1
ATOM 942 C CA . VAL A 1 120 ? 4.187 0.072 -14.591 1.00 96.44 120 VAL A CA 1
ATOM 943 C C . VAL A 1 120 ? 2.850 -0.323 -13.977 1.00 96.44 120 VAL A C 1
ATOM 945 O O . VAL A 1 120 ? 1.802 0.013 -14.524 1.00 96.44 120 VAL A O 1
ATOM 948 N N . GLU A 1 121 ? 2.891 -1.071 -12.880 1.00 95.25 121 GLU A N 1
ATOM 949 C CA . GLU A 1 121 ? 1.694 -1.502 -12.146 1.00 95.25 121 GLU A CA 1
ATOM 950 C C . GLU A 1 121 ? 1.288 -0.481 -11.086 1.00 95.25 121 GLU A C 1
ATOM 952 O O . GLU A 1 121 ? 0.106 -0.312 -10.797 1.00 95.25 121 GLU A O 1
ATOM 957 N N . LEU A 1 122 ? 2.271 0.206 -10.502 1.00 92.38 122 LEU A N 1
ATOM 958 C CA . LEU A 1 122 ? 2.044 1.177 -9.444 1.00 92.38 122 LEU A CA 1
ATOM 959 C C . LEU A 1 122 ? 3.083 2.292 -9.516 1.00 92.38 122 LEU A C 1
ATOM 961 O O . LEU A 1 122 ? 4.277 2.033 -9.654 1.00 92.38 122 LEU A O 1
ATOM 965 N N . GLU A 1 123 ? 2.617 3.521 -9.350 1.00 94.19 123 GLU A N 1
ATOM 966 C CA . GLU A 1 123 ? 3.429 4.700 -9.076 1.00 94.19 123 GLU A CA 1
ATOM 967 C C . GLU A 1 123 ? 2.687 5.504 -8.008 1.00 94.19 123 GLU A C 1
ATOM 969 O O . GLU A 1 123 ? 1.591 6.005 -8.254 1.00 94.19 123 GLU A O 1
ATOM 974 N N . THR A 1 124 ? 3.234 5.573 -6.795 1.00 92.56 124 THR A N 1
ATOM 975 C CA . THR A 1 124 ? 2.559 6.243 -5.676 1.00 92.56 124 THR A CA 1
ATOM 976 C C . THR A 1 124 ? 3.567 6.790 -4.674 1.00 92.56 124 THR A C 1
ATOM 978 O O . THR A 1 124 ? 4.582 6.138 -4.414 1.00 92.56 124 THR A O 1
ATOM 981 N N . PRO A 1 125 ? 3.288 7.939 -4.036 1.00 94.19 125 PRO A N 1
ATOM 982 C CA . PRO A 1 125 ? 3.947 8.253 -2.783 1.00 94.19 125 PRO A CA 1
ATOM 983 C C . PRO A 1 125 ? 3.595 7.176 -1.748 1.00 94.19 125 PRO A C 1
ATOM 985 O O . PRO A 1 125 ? 2.446 6.721 -1.658 1.00 94.19 125 PRO A O 1
ATOM 988 N N . TYR A 1 126 ? 4.601 6.761 -0.991 1.00 94.00 126 TYR A N 1
ATOM 989 C CA . TYR A 1 126 ? 4.527 5.700 0.000 1.00 94.00 126 TYR A CA 1
ATOM 990 C C . TYR A 1 126 ? 5.237 6.144 1.273 1.00 94.00 126 TYR A C 1
ATOM 992 O O . TYR A 1 126 ? 6.388 6.561 1.228 1.00 94.00 126 TYR A O 1
ATOM 1000 N N . TYR A 1 127 ? 4.558 6.069 2.407 1.00 93.38 127 TYR A N 1
ATOM 1001 C CA . TYR A 1 127 ? 5.120 6.422 3.698 1.00 93.38 127 TYR A CA 1
ATOM 1002 C C . TYR A 1 127 ? 5.307 5.166 4.542 1.00 93.38 127 TYR A C 1
ATOM 1004 O O . TYR A 1 127 ? 4.337 4.488 4.891 1.00 93.38 127 TYR A O 1
ATOM 1012 N N . ASP A 1 128 ? 6.560 4.881 4.870 1.00 92.31 128 ASP A N 1
ATOM 1013 C CA . ASP A 1 128 ? 6.923 3.810 5.779 1.00 92.31 128 ASP A CA 1
ATOM 1014 C C . ASP A 1 128 ? 6.845 4.322 7.218 1.00 92.31 128 ASP A C 1
ATOM 1016 O O . ASP A 1 128 ? 7.595 5.198 7.658 1.00 92.31 128 ASP A O 1
ATOM 1020 N N . VAL A 1 129 ? 5.889 3.764 7.945 1.00 90.69 129 VAL A N 1
ATOM 1021 C CA . VAL A 1 129 ? 5.553 4.115 9.317 1.00 90.69 129 VAL A CA 1
ATOM 1022 C C . VAL A 1 129 ? 6.635 3.672 10.302 1.00 90.69 129 VAL A C 1
ATOM 1024 O O . VAL A 1 129 ? 6.832 4.341 11.318 1.00 90.69 129 VAL A O 1
ATOM 1027 N N . GLU A 1 130 ? 7.353 2.587 10.013 1.00 88.69 130 GLU A N 1
ATOM 1028 C CA . GLU A 1 130 ? 8.385 2.031 10.896 1.00 88.69 130 GLU A CA 1
ATOM 1029 C C . GLU A 1 130 ? 9.662 2.860 10.829 1.00 88.69 130 GLU A C 1
ATOM 1031 O O . GLU A 1 130 ? 10.248 3.204 11.857 1.00 88.69 130 GLU A O 1
ATOM 1036 N N . THR A 1 131 ? 10.056 3.242 9.613 1.00 90.88 131 THR A N 1
ATOM 1037 C CA . THR A 1 131 ? 11.236 4.082 9.377 1.00 90.88 131 THR A CA 1
ATOM 1038 C C . THR A 1 131 ? 10.917 5.576 9.391 1.00 90.88 131 THR A C 1
ATOM 1040 O O . THR A 1 131 ? 11.830 6.396 9.293 1.00 90.88 131 THR A O 1
ATOM 1043 N N . ASN A 1 132 ? 9.642 5.959 9.534 1.00 90.12 132 ASN A N 1
ATOM 1044 C CA . ASN A 1 132 ? 9.172 7.348 9.508 1.00 90.12 132 ASN A CA 1
ATOM 1045 C C . ASN A 1 132 ? 9.645 8.099 8.246 1.00 90.12 132 ASN A C 1
ATOM 1047 O O . ASN A 1 132 ? 10.011 9.275 8.307 1.00 90.12 132 ASN A O 1
ATOM 1051 N N . THR A 1 133 ? 9.660 7.409 7.108 1.00 91.94 133 THR A N 1
ATOM 1052 C CA . THR A 1 133 ? 10.285 7.897 5.877 1.00 91.94 133 THR A CA 1
ATOM 1053 C C . THR A 1 133 ? 9.283 7.922 4.730 1.00 91.94 133 THR A C 1
ATOM 1055 O O . THR A 1 133 ? 8.523 6.979 4.512 1.00 91.94 133 THR A O 1
ATOM 1058 N N . LEU A 1 134 ? 9.270 9.035 3.996 1.00 93.38 134 LEU A N 1
ATOM 1059 C CA . LEU A 1 134 ? 8.461 9.194 2.797 1.00 93.38 134 LEU A CA 1
ATOM 1060 C C . LEU A 1 134 ? 9.285 8.772 1.579 1.00 93.38 134 LEU A C 1
ATOM 1062 O O . LEU A 1 134 ? 10.410 9.224 1.395 1.00 93.38 134 LEU A O 1
ATOM 1066 N N . TYR A 1 135 ? 8.698 7.940 0.734 1.00 95.31 135 TYR A N 1
ATOM 1067 C CA . TYR A 1 135 ? 9.266 7.448 -0.507 1.00 95.31 135 TYR A CA 1
ATOM 1068 C C . TYR A 1 135 ? 8.349 7.776 -1.680 1.00 95.31 135 TYR A C 1
ATOM 1070 O O . TYR A 1 135 ? 7.133 7.913 -1.536 1.00 95.31 135 TYR A O 1
ATOM 1078 N N . GLN A 1 136 ? 8.930 7.812 -2.871 1.00 95.75 136 GLN A N 1
ATOM 1079 C CA . GLN A 1 136 ? 8.207 7.511 -4.093 1.00 95.75 136 GLN A CA 1
ATOM 1080 C C . GLN A 1 136 ? 8.406 6.026 -4.410 1.00 95.75 136 GLN A C 1
ATOM 1082 O O . GLN A 1 136 ? 9.541 5.583 -4.592 1.00 95.75 136 GLN A O 1
ATOM 1087 N N . ALA A 1 137 ? 7.310 5.274 -4.498 1.00 95.69 1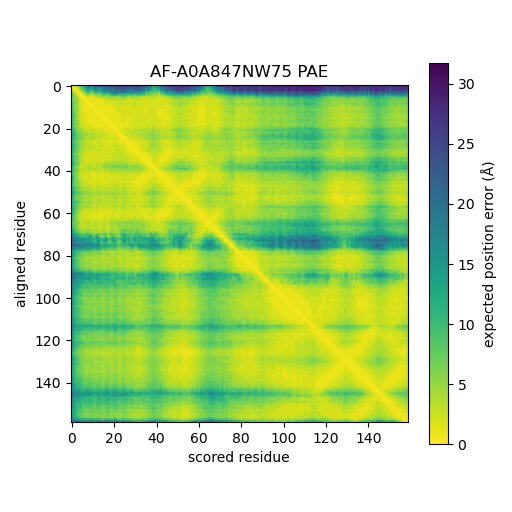37 ALA A N 1
ATOM 1088 C CA . ALA A 1 137 ? 7.317 3.861 -4.849 1.00 95.69 137 ALA A CA 1
ATOM 1089 C C . ALA A 1 137 ? 6.902 3.650 -6.308 1.00 95.69 137 ALA A C 1
ATOM 1091 O O . ALA A 1 137 ? 5.938 4.253 -6.791 1.00 95.69 137 ALA A O 1
ATOM 1092 N N . VAL A 1 138 ? 7.620 2.764 -6.995 1.00 97.06 138 VAL A N 1
ATOM 1093 C CA . VAL A 1 138 ? 7.322 2.328 -8.360 1.00 97.06 138 VAL A CA 1
ATOM 1094 C C . VAL A 1 138 ? 7.393 0.805 -8.426 1.00 97.06 138 VAL A C 1
ATOM 1096 O O . VAL A 1 138 ? 8.413 0.211 -8.076 1.00 97.06 138 VAL A O 1
ATOM 1099 N N . LEU A 1 139 ? 6.320 0.180 -8.910 1.00 96.69 139 LEU A N 1
ATOM 1100 C CA . LEU A 1 139 ? 6.237 -1.256 -9.161 1.00 96.69 139 LEU A CA 1
ATOM 1101 C C . LEU A 1 139 ? 6.180 -1.503 -10.668 1.00 96.69 139 LEU A C 1
ATOM 1103 O O . LEU A 1 139 ? 5.297 -0.988 -11.357 1.00 96.69 139 LEU A O 1
ATOM 1107 N N . ILE A 1 140 ? 7.115 -2.298 -11.182 1.00 97.50 140 ILE A N 1
ATOM 1108 C CA . ILE A 1 140 ? 7.204 -2.638 -12.604 1.00 97.50 140 ILE A CA 1
ATOM 1109 C C . ILE A 1 140 ? 7.040 -4.146 -12.755 1.00 97.50 140 ILE A C 1
ATOM 1111 O O . ILE A 1 140 ? 7.860 -4.919 -12.257 1.00 97.50 140 ILE A O 1
ATOM 1115 N N . GLN A 1 141 ? 6.012 -4.563 -13.489 1.00 97.31 141 GLN A N 1
ATOM 1116 C CA . GLN A 1 141 ? 5.914 -5.917 -14.008 1.00 97.31 141 GLN A CA 1
ATOM 1117 C C . GLN A 1 141 ? 6.841 -6.049 -15.218 1.00 97.31 141 GLN A C 1
ATOM 1119 O O . GLN A 1 141 ? 6.788 -5.257 -16.164 1.00 97.31 141 GLN A O 1
ATOM 1124 N N . VAL A 1 142 ? 7.689 -7.069 -15.188 1.00 96.50 142 VAL A N 1
ATOM 1125 C CA . VAL A 1 142 ? 8.599 -7.428 -16.271 1.00 96.50 142 VAL A CA 1
ATOM 1126 C C . VAL A 1 142 ? 8.154 -8.765 -16.830 1.00 96.50 142 VAL A C 1
ATOM 1128 O O . VAL A 1 142 ? 8.064 -9.742 -16.091 1.00 96.50 142 VAL A O 1
ATOM 1131 N N . LYS A 1 143 ? 7.899 -8.816 -18.134 1.00 96.31 143 LYS A N 1
ATOM 1132 C CA . LYS A 1 143 ? 7.650 -10.065 -18.850 1.00 96.31 143 LYS A CA 1
ATOM 1133 C C . LYS A 1 143 ? 8.823 -10.336 -19.777 1.00 96.31 143 LYS A C 1
ATOM 1135 O O . LYS A 1 143 ? 9.011 -9.599 -20.752 1.00 96.31 143 LYS A O 1
ATOM 1140 N N . SER A 1 144 ? 9.613 -11.351 -19.446 1.00 91.69 144 SER A N 1
ATOM 1141 C CA . SER A 1 144 ? 10.753 -11.781 -20.254 1.00 91.69 144 SER A CA 1
ATOM 1142 C C . SER A 1 144 ? 10.303 -12.428 -21.561 1.00 91.69 144 SER A C 1
ATOM 1144 O O . SER A 1 144 ? 9.131 -12.763 -21.757 1.00 91.69 144 SER A O 1
ATOM 1146 N N . SER A 1 145 ? 11.253 -12.584 -22.479 1.00 88.12 145 SER A N 1
ATOM 1147 C CA . SER A 1 145 ? 11.029 -13.151 -23.811 1.00 88.12 145 SER A CA 1
ATOM 1148 C C . SER A 1 145 ? 10.578 -14.617 -23.789 1.00 88.12 145 SER A C 1
ATOM 1150 O O . SER A 1 145 ? 9.838 -15.034 -24.675 1.00 88.12 145 SER A O 1
ATOM 1152 N N . ASP A 1 146 ? 10.956 -15.377 -22.760 1.00 89.06 146 ASP A N 1
ATOM 1153 C CA . ASP A 1 146 ? 10.498 -16.749 -22.495 1.00 89.06 146 ASP A CA 1
ATOM 1154 C C . ASP A 1 146 ? 9.141 -16.815 -21.762 1.00 89.06 146 ASP A C 1
ATOM 1156 O O . ASP A 1 146 ? 8.615 -17.897 -21.508 1.00 89.06 146 ASP A O 1
ATOM 1160 N N . GLY A 1 147 ? 8.543 -15.659 -21.456 1.00 87.06 147 GLY A N 1
ATOM 1161 C CA . GLY A 1 147 ? 7.222 -15.542 -20.849 1.00 87.06 147 GLY A CA 1
ATOM 1162 C C . GLY A 1 147 ? 7.203 -15.534 -19.320 1.00 87.06 147 GLY A C 1
ATOM 1163 O O . GLY A 1 147 ? 6.111 -15.408 -18.760 1.00 87.06 147 GLY A O 1
ATOM 1164 N N . LEU A 1 148 ? 8.357 -15.619 -18.643 1.00 91.00 148 LEU A N 1
ATOM 1165 C CA . LEU A 1 148 ? 8.422 -15.485 -17.185 1.00 91.00 148 LEU A CA 1
ATOM 1166 C C . LEU A 1 148 ? 8.023 -14.070 -16.741 1.00 91.00 148 LEU A C 1
ATOM 1168 O O . LEU A 1 148 ? 8.280 -13.069 -17.415 1.00 91.00 148 LEU A O 1
ATOM 1172 N N . LEU A 1 149 ? 7.360 -14.000 -15.587 1.00 93.88 149 LEU A N 1
ATOM 1173 C CA . LEU A 1 149 ? 6.897 -12.756 -14.985 1.00 93.88 149 LEU A CA 1
ATOM 1174 C C . LEU A 1 149 ? 7.708 -12.453 -13.729 1.00 93.88 149 LEU A C 1
ATOM 1176 O O . LEU A 1 149 ? 7.771 -13.266 -12.809 1.00 93.88 149 LEU A O 1
ATOM 1180 N N . TYR A 1 150 ? 8.276 -11.254 -13.683 1.00 91.88 150 TYR A N 1
ATOM 1181 C CA . TYR A 1 150 ? 8.970 -10.713 -12.522 1.00 91.88 150 TYR A CA 1
ATOM 1182 C C . TYR A 1 150 ? 8.297 -9.424 -12.076 1.00 91.88 150 TYR A C 1
ATOM 1184 O O . TYR A 1 150 ? 7.728 -8.687 -12.882 1.00 91.88 150 TYR A O 1
ATOM 1192 N N . VAL A 1 151 ? 8.426 -9.125 -10.791 1.00 93.56 151 VAL A N 1
ATOM 1193 C CA . VAL A 1 151 ? 8.039 -7.837 -10.228 1.00 93.56 151 VAL A CA 1
ATOM 1194 C C . VAL A 1 151 ? 9.300 -7.159 -9.724 1.00 93.56 151 VAL A C 1
ATOM 1196 O O . VAL A 1 151 ? 10.094 -7.758 -8.998 1.00 93.56 151 VAL A O 1
ATOM 1199 N N . MET A 1 152 ? 9.515 -5.921 -10.154 1.00 94.56 152 MET A N 1
ATOM 1200 C CA . MET A 1 152 ? 10.588 -5.079 -9.651 1.00 94.56 152 MET A CA 1
ATOM 1201 C C . MET A 1 152 ? 9.988 -3.921 -8.868 1.00 94.56 152 MET A C 1
ATOM 1203 O O . MET A 1 152 ? 9.212 -3.136 -9.410 1.00 94.56 152 MET A O 1
ATOM 1207 N N . GLU A 1 153 ? 10.390 -3.812 -7.610 1.00 94.81 153 GLU A N 1
ATOM 1208 C CA . GLU A 1 153 ? 10.066 -2.684 -6.749 1.00 94.81 153 GLU A CA 1
ATOM 1209 C C . GLU A 1 153 ? 11.232 -1.693 -6.731 1.00 94.81 153 GLU A C 1
ATOM 1211 O O . GLU A 1 153 ? 12.404 -2.079 -6.672 1.00 94.81 153 GLU A O 1
ATOM 1216 N N . HIS A 1 154 ? 10.912 -0.405 -6.796 1.00 95.00 154 HIS A N 1
ATOM 1217 C CA . HIS A 1 154 ? 11.863 0.669 -6.578 1.00 95.00 154 HIS A CA 1
ATOM 1218 C C . HIS A 1 154 ? 11.276 1.702 -5.618 1.00 95.00 154 HIS A C 1
ATOM 1220 O O . HIS A 1 154 ? 10.211 2.259 -5.882 1.00 95.00 154 HIS A O 1
ATOM 1226 N N . LEU A 1 155 ? 12.007 1.969 -4.537 1.00 94.00 155 LEU A N 1
ATOM 1227 C CA . LEU A 1 155 ? 11.735 3.042 -3.588 1.00 94.00 155 LEU A CA 1
ATOM 1228 C C . LEU A 1 155 ? 12.833 4.101 -3.709 1.00 94.00 155 LEU A C 1
ATOM 1230 O O . LEU A 1 155 ? 14.019 3.766 -3.708 1.00 94.00 155 LEU A O 1
ATOM 1234 N N . GLU A 1 156 ? 12.433 5.365 -3.791 1.00 94.81 156 GLU A N 1
ATOM 1235 C CA . GLU A 1 156 ? 13.331 6.521 -3.726 1.00 94.81 156 GLU A CA 1
ATOM 1236 C C . GLU A 1 156 ? 12.886 7.415 -2.567 1.00 94.81 156 GLU A C 1
ATOM 1238 O O . GLU A 1 156 ? 11.731 7.837 -2.523 1.00 94.81 156 GLU A O 1
ATOM 1243 N N . GLU A 1 157 ? 13.778 7.669 -1.611 1.00 93.81 157 GLU A N 1
ATOM 1244 C CA . GLU A 1 157 ? 13.490 8.504 -0.442 1.00 93.81 157 GLU A CA 1
ATOM 1245 C C . GLU A 1 157 ? 13.232 9.960 -0.857 1.00 93.81 157 GLU A C 1
ATOM 1247 O O . GLU A 1 157 ? 13.990 10.551 -1.628 1.00 93.81 157 GLU A O 1
ATOM 1252 N N . ILE A 1 158 ? 12.177 10.554 -0.306 1.00 89.12 158 ILE A N 1
ATOM 1253 C CA . ILE A 1 158 ? 11.797 11.950 -0.509 1.00 89.12 158 ILE A CA 1
ATOM 1254 C C . ILE A 1 158 ? 12.298 12.760 0.688 1.00 89.12 158 ILE A C 1
ATOM 1256 O O . ILE A 1 158 ? 11.755 12.658 1.791 1.00 89.12 158 ILE A O 1
ATOM 1260 N N . ARG A 1 159 ? 13.329 13.578 0.460 1.00 81.75 159 ARG A N 1
ATOM 1261 C CA . ARG A 1 159 ? 13.966 14.423 1.483 1.00 81.75 159 ARG A CA 1
ATOM 1262 C C . ARG A 1 159 ? 13.449 15.852 1.482 1.00 81.75 159 ARG A C 1
ATOM 1264 O O . ARG A 1 159 ? 13.234 16.414 0.390 1.00 81.75 159 ARG A O 1
#

Secondary structure (DSSP, 8-state):
----PPPHHHHHHHHHHHHHHHT-TT--GGGEEEEEE-SSSEEEEEEEEETTEEEEEEEEEEE-TT--EEEEE-----HHHHHHHHHHHGGG--HHHHHHHHHHHHHHHHHHSTT-EEEEEEEEEEEETTTTEEEEEEEEEEE-TTS-EEEEEEEEE--

Nearest PDB structures (foldseek):
  1of5-assembly1_B  TM=6.322E-01  e=6.424E+00  Saccharomyces cerevisiae
  3hf9-assembly1_W  TM=4.312E-01  e=5.745E+00  Mycobacterium tuberculosis
  1wql-assembly1_B  TM=4.086E-01  e=8.982E+00  Pseudomonas fluorescens